Protein AF-A0A7W2LYI3-F1 (afdb_monomer)

Secondary structure (DSSP, 8-state):
--HHHHHHHHHHHHHHHHHHHHHHHH-TT--------HHHHHHHHHHHHHTTS-HHHHHHHHHHH-TTT---TT-HHHHHHHHHHHHHHHHHHHHHHHHHHHHHTTPPPPHHHHHHHHHHHHHHHHHHHHHHHH------PPTT--

Sequence (146 aa):
MNSTNNNEHRAKALAYQINQHKEIMKNRNARITIRASTEHIAKLNQLSADFQISKTDLLKKIIDDGFGQTVEIINPELLAAFVKIDKMLDSIGNNINQMARKVNSGSEFTEQDRKTLEAVSSRFETLSDLIANKTRKTVIKKRGSK

Structure (mmCIF, N/CA/C/O backbone):
data_AF-A0A7W2LYI3-F1
#
_entry.id   AF-A0A7W2LYI3-F1
#
loop_
_atom_site.group_PDB
_atom_site.id
_atom_site.type_symbol
_atom_site.label_atom_id
_atom_site.label_alt_id
_atom_site.label_comp_id
_atom_site.label_asym_id
_atom_site.label_entity_id
_atom_site.label_seq_id
_atom_site.pdbx_PDB_ins_code
_atom_site.Cartn_x
_atom_site.Cartn_y
_atom_site.Cartn_z
_atom_site.occupancy
_atom_site.B_iso_or_equiv
_atom_site.auth_seq_id
_atom_site.auth_comp_id
_atom_site.auth_asym_id
_atom_site.auth_atom_id
_atom_site.pdbx_PDB_model_num
ATOM 1 N N . MET A 1 1 ? -30.313 -39.102 -27.210 1.00 53.97 1 MET A N 1
ATOM 2 C CA . MET A 1 1 ? -28.984 -39.757 -27.285 1.00 53.97 1 MET A CA 1
ATOM 3 C C . MET A 1 1 ? -27.816 -38.823 -27.673 1.00 53.97 1 MET A C 1
ATOM 5 O O . MET A 1 1 ? -26.685 -39.273 -27.607 1.00 53.97 1 MET A O 1
ATOM 9 N N . ASN A 1 2 ? -28.016 -37.524 -27.971 1.00 58.75 2 ASN A N 1
ATOM 10 C CA . ASN A 1 2 ? -26.935 -36.606 -28.412 1.00 58.75 2 ASN A CA 1
ATOM 11 C C . ASN A 1 2 ? -26.219 -35.787 -27.312 1.00 58.75 2 ASN A C 1
ATOM 13 O O . ASN A 1 2 ? -25.260 -35.080 -27.609 1.00 58.75 2 ASN A O 1
ATOM 17 N N . SER A 1 3 ? -26.667 -35.837 -26.055 1.00 57.03 3 SER A N 1
ATOM 18 C CA . SER A 1 3 ? -26.071 -35.031 -24.972 1.00 57.03 3 SER A CA 1
ATOM 19 C C . SER A 1 3 ? -24.788 -35.657 -24.406 1.00 57.03 3 SER A C 1
ATOM 21 O O . SER A 1 3 ? -23.832 -34.945 -24.104 1.00 57.03 3 SER A O 1
ATOM 23 N N . THR A 1 4 ? -24.723 -36.990 -24.349 1.00 57.59 4 THR A N 1
ATOM 24 C CA . THR A 1 4 ? -23.602 -37.738 -23.759 1.00 57.59 4 THR A CA 1
ATOM 25 C C . THR A 1 4 ? -22.314 -37.596 -24.579 1.00 57.59 4 THR A C 1
ATOM 27 O O . THR A 1 4 ? -21.272 -37.263 -24.022 1.00 57.59 4 THR A O 1
ATOM 30 N N . ASN A 1 5 ? -22.398 -37.705 -25.912 1.00 59.84 5 ASN A N 1
ATOM 31 C CA . ASN A 1 5 ? -21.242 -37.530 -26.804 1.00 59.84 5 ASN A CA 1
ATOM 32 C C . ASN A 1 5 ? -20.667 -36.105 -26.761 1.00 59.84 5 ASN A C 1
ATOM 34 O O . ASN A 1 5 ? -19.454 -35.915 -26.834 1.00 59.84 5 ASN A O 1
ATOM 38 N N . ASN A 1 6 ? -21.519 -35.089 -26.608 1.00 65.19 6 ASN A N 1
ATOM 39 C CA . ASN A 1 6 ? -21.071 -33.696 -26.564 1.00 65.19 6 ASN A CA 1
ATOM 40 C C . ASN A 1 6 ? -20.319 -33.385 -25.254 1.00 65.19 6 ASN A C 1
ATOM 42 O O . ASN A 1 6 ? -19.314 -32.673 -25.249 1.00 65.19 6 ASN A O 1
ATOM 46 N N . ASN A 1 7 ? -20.747 -33.993 -24.144 1.00 69.81 7 ASN A N 1
ATOM 47 C CA . ASN A 1 7 ? -20.066 -33.864 -22.856 1.00 69.81 7 ASN A CA 1
ATOM 48 C C . ASN A 1 7 ? -18.691 -34.555 -22.845 1.00 69.81 7 ASN A C 1
ATOM 50 O O . ASN A 1 7 ? -17.738 -33.994 -22.304 1.00 69.81 7 ASN A O 1
ATOM 54 N N . GLU A 1 8 ? -18.545 -35.709 -23.503 1.00 74.12 8 GLU A N 1
ATOM 55 C CA . GLU A 1 8 ? -17.248 -36.390 -23.627 1.00 74.12 8 GLU A CA 1
ATOM 56 C C . GLU A 1 8 ? -16.231 -35.601 -24.460 1.00 74.12 8 GLU A C 1
ATOM 58 O O . GLU A 1 8 ? -15.059 -35.507 -24.086 1.00 74.12 8 GLU A O 1
ATOM 63 N N . HIS A 1 9 ? -16.659 -34.990 -25.569 1.00 73.25 9 HIS A N 1
ATOM 64 C CA . HIS A 1 9 ? -15.777 -34.152 -26.385 1.00 73.25 9 HIS A CA 1
ATOM 65 C C . HIS A 1 9 ? -15.286 -32.914 -25.621 1.00 73.25 9 HIS A C 1
ATOM 67 O O . HIS A 1 9 ? -14.101 -32.577 -25.694 1.00 73.25 9 HIS A O 1
ATOM 73 N N . ARG A 1 10 ? -16.156 -32.277 -24.827 1.00 76.06 10 ARG A N 1
ATOM 74 C CA . ARG A 1 10 ? -15.779 -31.135 -23.974 1.00 76.06 10 ARG A CA 1
ATOM 75 C C . ARG A 1 10 ? -14.825 -31.545 -22.852 1.00 76.06 10 ARG A C 1
ATOM 77 O O . ARG A 1 10 ? -13.857 -30.830 -22.598 1.00 76.06 10 ARG A O 1
ATOM 84 N N . ALA A 1 11 ? -15.043 -32.704 -22.231 1.00 80.44 11 ALA A N 1
ATOM 85 C CA . ALA A 1 11 ? -14.158 -33.234 -21.195 1.00 80.44 11 ALA A CA 1
ATOM 86 C C . ALA A 1 11 ? -12.752 -33.553 -21.738 1.00 80.44 11 ALA A C 1
ATOM 88 O O . ALA A 1 11 ? -11.754 -33.197 -21.111 1.00 80.44 11 ALA A O 1
ATOM 89 N N . LYS A 1 12 ? -12.656 -34.147 -22.936 1.00 83.31 12 LYS A N 1
ATOM 90 C CA . LYS A 1 12 ? -11.373 -34.421 -23.610 1.00 83.31 12 LYS A CA 1
ATOM 91 C C . LYS A 1 12 ? -10.628 -33.135 -23.984 1.00 83.31 12 LYS A C 1
ATOM 93 O O . LYS A 1 12 ? -9.420 -33.052 -23.770 1.00 83.31 12 LYS A O 1
ATOM 98 N N . ALA A 1 13 ? -11.336 -32.119 -24.482 1.00 82.19 13 ALA A N 1
ATOM 99 C CA . ALA A 1 13 ? -10.744 -30.818 -24.800 1.00 82.19 13 ALA A CA 1
ATOM 100 C C . ALA A 1 13 ? -10.211 -30.099 -23.547 1.00 82.19 13 ALA A C 1
ATOM 102 O O . ALA A 1 13 ? -9.098 -29.573 -23.563 1.00 82.19 13 ALA A O 1
ATOM 103 N N . LEU A 1 14 ? -10.967 -30.135 -22.444 1.00 80.75 14 LEU A N 1
ATOM 104 C CA . LEU A 1 14 ? -10.546 -29.562 -21.164 1.00 80.75 14 LEU A CA 1
ATOM 105 C C . LEU A 1 14 ? -9.325 -30.297 -20.587 1.00 80.75 14 LEU A C 1
ATOM 107 O O . LEU A 1 14 ? -8.364 -29.658 -20.163 1.00 80.75 14 LEU A O 1
ATOM 111 N N . ALA A 1 15 ? -9.315 -31.632 -20.624 1.00 82.94 15 ALA A N 1
ATOM 112 C CA . ALA A 1 15 ? -8.179 -32.434 -20.170 1.00 82.94 15 ALA A CA 1
ATOM 113 C C . ALA A 1 15 ? -6.906 -32.161 -20.990 1.00 82.94 15 ALA A C 1
ATOM 115 O O . ALA A 1 15 ? -5.814 -32.062 -20.428 1.00 82.94 15 ALA A O 1
ATOM 116 N N . TYR A 1 16 ? -7.045 -31.980 -22.307 1.00 83.69 16 TYR A N 1
ATOM 117 C CA . TYR A 1 16 ? -5.939 -31.602 -23.185 1.00 83.69 16 TYR A CA 1
ATOM 118 C C . TYR A 1 16 ? -5.376 -30.220 -22.832 1.00 83.69 16 TYR A C 1
ATOM 120 O O . TYR A 1 16 ? -4.165 -30.076 -22.677 1.00 83.69 16 TYR A O 1
ATOM 128 N N . GLN A 1 17 ? -6.238 -29.220 -22.624 1.00 76.62 17 GLN A N 1
ATOM 129 C CA . GLN A 1 17 ? -5.812 -27.880 -22.205 1.00 76.62 17 GLN A CA 1
ATOM 130 C C . GLN A 1 17 ? -5.099 -27.898 -20.847 1.00 76.62 17 GLN A C 1
ATOM 132 O O . GLN A 1 17 ? -4.046 -27.279 -20.703 1.00 76.62 17 GLN A O 1
ATOM 137 N N . ILE A 1 18 ? -5.620 -28.652 -19.873 1.00 79.19 18 ILE A N 1
ATOM 138 C CA . ILE A 1 18 ? -4.999 -28.807 -18.549 1.00 79.19 18 ILE A CA 1
ATOM 139 C C . ILE A 1 18 ? -3.615 -29.456 -18.666 1.00 79.19 18 ILE A C 1
ATOM 141 O O . ILE A 1 18 ? -2.672 -29.002 -18.020 1.00 79.19 18 ILE A O 1
ATOM 145 N N . ASN A 1 19 ? -3.468 -30.497 -19.490 1.00 78.88 19 ASN A N 1
ATOM 146 C CA . ASN A 1 19 ? -2.177 -31.152 -19.694 1.00 78.88 19 ASN A CA 1
ATOM 147 C C . ASN A 1 19 ? -1.170 -30.240 -20.401 1.00 78.88 19 ASN A C 1
ATOM 149 O O . ASN A 1 19 ? -0.026 -30.174 -19.961 1.00 78.88 19 ASN A O 1
ATOM 153 N N . GLN A 1 20 ? -1.588 -29.471 -21.409 1.00 70.94 20 GLN A N 1
ATOM 154 C CA . GLN A 1 20 ? -0.719 -28.471 -22.038 1.00 70.94 20 GLN A CA 1
ATOM 155 C C . GLN A 1 20 ? -0.254 -27.413 -21.029 1.00 70.94 20 GLN A C 1
ATOM 157 O O . GLN A 1 20 ? 0.931 -27.094 -20.958 1.00 70.94 20 GLN A O 1
ATOM 162 N N . HIS A 1 21 ? -1.156 -26.933 -20.169 1.00 66.00 21 HIS A N 1
ATOM 163 C CA . HIS A 1 21 ? -0.802 -26.002 -19.097 1.00 66.00 21 HIS A CA 1
ATOM 164 C C . HIS A 1 21 ? 0.184 -26.612 -18.087 1.00 66.00 21 HIS A C 1
ATOM 166 O O . HIS A 1 21 ? 1.109 -25.933 -17.642 1.00 66.00 21 HIS A O 1
ATOM 172 N N . LYS A 1 22 ? 0.022 -27.893 -17.730 1.00 62.91 22 LYS A N 1
ATOM 173 C CA . LYS A 1 22 ? 0.942 -28.610 -16.829 1.00 62.91 22 LYS A CA 1
ATOM 174 C C . LYS A 1 22 ? 2.329 -28.812 -17.440 1.00 62.91 22 LYS A C 1
ATOM 176 O O . LYS A 1 22 ? 3.319 -28.669 -16.728 1.00 62.91 22 LYS A O 1
ATOM 181 N N . GLU A 1 23 ? 2.411 -29.116 -18.732 1.00 63.44 23 GLU A N 1
ATOM 182 C CA . GLU A 1 23 ? 3.689 -29.263 -19.440 1.00 63.44 23 GLU A CA 1
ATOM 183 C C . GLU A 1 23 ? 4.417 -27.915 -19.587 1.00 63.44 23 GLU A C 1
ATOM 185 O O . GLU A 1 23 ? 5.626 -27.847 -19.363 1.00 63.44 23 GLU A O 1
ATOM 190 N N . ILE A 1 24 ? 3.686 -26.814 -19.816 1.00 62.16 24 ILE A N 1
ATOM 191 C CA . ILE A 1 24 ? 4.240 -25.446 -19.762 1.00 62.16 24 ILE A CA 1
ATOM 192 C C . ILE A 1 24 ? 4.818 -25.144 -18.366 1.00 62.16 24 ILE A C 1
ATOM 194 O O . ILE A 1 24 ? 5.920 -24.613 -18.253 1.00 62.16 24 ILE A O 1
ATOM 198 N N . MET A 1 25 ? 4.122 -25.543 -17.295 1.00 60.28 25 MET A N 1
ATOM 199 C CA . MET A 1 25 ? 4.553 -25.317 -15.904 1.00 60.28 25 MET A CA 1
ATOM 200 C C . MET A 1 25 ? 5.726 -26.208 -15.452 1.00 60.28 25 MET A C 1
ATOM 202 O O . MET A 1 25 ? 6.394 -25.890 -14.464 1.00 60.28 25 MET A O 1
ATOM 206 N N . LYS A 1 26 ? 6.012 -27.315 -16.152 1.00 56.28 26 LYS A N 1
ATOM 207 C CA . LYS A 1 26 ? 7.176 -28.176 -15.872 1.00 56.28 26 LYS A CA 1
ATOM 208 C C . LYS A 1 26 ? 8.491 -27.579 -16.372 1.00 56.28 26 LYS A C 1
ATOM 210 O O . LYS A 1 26 ? 9.539 -27.863 -15.791 1.00 56.28 26 LYS A O 1
ATOM 215 N N . ASN A 1 27 ? 8.472 -26.751 -17.416 1.00 56.84 27 ASN A N 1
ATOM 216 C CA . ASN A 1 27 ? 9.694 -26.257 -18.045 1.00 56.84 27 ASN A CA 1
ATOM 217 C C . ASN A 1 27 ? 10.199 -24.956 -17.391 1.00 56.84 27 ASN A C 1
ATOM 219 O O . ASN A 1 27 ? 10.107 -23.868 -17.954 1.00 56.84 27 ASN A O 1
ATOM 223 N N . ARG A 1 28 ? 10.766 -25.069 -16.183 1.00 59.03 28 ARG A N 1
ATOM 224 C CA . ARG A 1 28 ? 11.340 -23.934 -15.424 1.00 59.03 28 ARG A CA 1
ATOM 225 C C . ARG A 1 28 ? 12.628 -23.342 -16.031 1.00 59.03 28 ARG A C 1
ATOM 227 O O . ARG A 1 28 ? 13.180 -22.406 -15.461 1.00 59.03 28 ARG A O 1
ATOM 234 N N . ASN A 1 29 ? 13.106 -23.865 -17.165 1.00 69.44 29 ASN A N 1
ATOM 235 C CA . ASN A 1 29 ? 14.428 -23.565 -17.732 1.00 69.44 29 ASN A CA 1
ATOM 236 C C . ASN A 1 29 ? 14.378 -22.784 -19.060 1.00 69.44 29 ASN A C 1
ATOM 238 O O . ASN A 1 29 ? 15.369 -22.739 -19.791 1.00 69.44 29 ASN A O 1
ATOM 242 N N . ALA A 1 30 ? 13.241 -22.170 -19.399 1.00 74.62 30 ALA A N 1
ATOM 243 C CA . ALA A 1 30 ? 13.137 -21.336 -20.593 1.00 74.62 30 ALA A CA 1
ATOM 244 C C . ALA A 1 30 ? 14.084 -20.124 -20.501 1.00 74.62 30 ALA A C 1
ATOM 246 O O . ALA A 1 30 ? 14.053 -19.361 -19.534 1.00 74.62 30 ALA A O 1
ATOM 247 N N . ARG A 1 31 ? 14.931 -19.937 -21.522 1.00 81.50 31 ARG A N 1
ATOM 248 C CA . ARG A 1 31 ? 15.891 -18.829 -21.601 1.00 81.50 31 ARG A CA 1
ATOM 249 C C . ARG A 1 31 ? 15.450 -17.809 -22.644 1.00 81.50 31 ARG A C 1
ATOM 251 O O . ARG A 1 31 ? 15.230 -18.156 -23.799 1.00 81.50 31 ARG A O 1
ATOM 258 N N . ILE A 1 32 ? 15.418 -16.541 -22.244 1.00 82.06 32 ILE A N 1
ATOM 259 C CA . ILE A 1 32 ? 15.182 -15.397 -23.130 1.00 82.06 32 ILE A CA 1
ATOM 260 C C . ILE A 1 32 ? 16.486 -14.602 -23.243 1.00 82.06 32 ILE A C 1
ATOM 262 O O . ILE A 1 32 ? 17.093 -14.251 -22.233 1.00 82.06 32 ILE A O 1
ATOM 266 N N . THR A 1 33 ? 16.918 -14.311 -24.471 1.00 89.56 33 THR A N 1
ATOM 267 C CA . THR A 1 33 ? 18.057 -13.424 -24.750 1.00 89.56 33 THR A CA 1
ATOM 268 C C . THR A 1 33 ? 17.539 -12.114 -25.331 1.00 89.56 33 THR A C 1
ATOM 270 O O . THR A 1 33 ? 16.839 -12.123 -26.341 1.00 89.56 33 THR A O 1
ATOM 273 N N . ILE A 1 34 ? 17.903 -10.986 -24.718 1.00 86.00 34 ILE A N 1
ATOM 274 C CA . ILE A 1 34 ? 17.458 -9.649 -25.128 1.00 86.00 34 ILE A CA 1
ATOM 275 C C . ILE A 1 34 ? 18.669 -8.846 -25.605 1.00 86.00 34 ILE A C 1
ATOM 277 O O . ILE A 1 34 ? 19.674 -8.756 -24.903 1.00 86.00 34 ILE A O 1
ATOM 281 N N . ARG A 1 35 ? 18.569 -8.250 -26.798 1.00 92.31 35 ARG A N 1
ATOM 282 C CA . ARG A 1 35 ? 19.528 -7.245 -27.278 1.00 92.31 35 ARG A CA 1
ATOM 283 C C . ARG A 1 35 ? 19.054 -5.864 -26.836 1.00 92.31 35 ARG A C 1
ATOM 285 O O . ARG A 1 35 ? 17.905 -5.509 -27.078 1.00 92.31 35 ARG A O 1
ATOM 292 N N . ALA A 1 36 ? 19.935 -5.094 -26.213 1.00 90.12 36 ALA A N 1
ATOM 293 C CA . ALA A 1 36 ? 19.642 -3.756 -25.715 1.00 90.12 36 ALA A CA 1
ATOM 294 C C . ALA A 1 36 ? 20.869 -2.850 -25.880 1.00 90.12 36 ALA A C 1
ATOM 296 O O . ALA A 1 36 ? 21.999 -3.337 -25.919 1.00 90.12 36 ALA A O 1
ATOM 297 N N . SER A 1 37 ? 20.650 -1.537 -25.976 1.00 95.38 37 SER A N 1
ATOM 298 C CA . SER A 1 37 ? 21.749 -0.566 -25.937 1.00 95.38 37 SER A CA 1
ATOM 299 C C . SER A 1 37 ? 22.367 -0.497 -24.537 1.00 95.38 37 SER A C 1
ATOM 301 O O . SER A 1 37 ? 21.728 -0.847 -23.541 1.00 95.38 37 SER A O 1
ATOM 303 N N . THR A 1 38 ? 23.597 0.008 -24.450 1.00 94.38 38 THR A N 1
ATOM 304 C CA . THR A 1 38 ? 24.292 0.255 -23.175 1.00 94.38 38 THR A CA 1
ATOM 305 C C . THR A 1 38 ? 23.479 1.153 -22.241 1.00 94.38 38 THR A C 1
ATOM 307 O O . THR A 1 38 ? 23.385 0.866 -21.051 1.00 94.38 38 THR A O 1
ATOM 310 N N . GLU A 1 39 ? 22.812 2.176 -22.783 1.00 92.38 39 GLU A N 1
ATOM 311 C CA . GLU A 1 39 ? 21.902 3.052 -22.035 1.00 92.38 39 GLU A CA 1
ATOM 312 C C . GLU A 1 39 ? 20.743 2.273 -21.393 1.00 92.38 39 GLU A C 1
ATOM 314 O O . GLU A 1 39 ? 20.440 2.453 -20.214 1.00 92.38 39 GLU A O 1
ATOM 319 N N . HIS A 1 40 ? 20.099 1.374 -22.140 1.00 89.31 40 HIS A N 1
ATOM 320 C CA . HIS A 1 40 ? 19.005 0.563 -21.606 1.00 89.31 40 HIS A CA 1
ATOM 321 C C . HIS A 1 40 ? 19.490 -0.425 -20.538 1.00 89.31 40 HIS A C 1
ATOM 323 O O . HIS A 1 40 ? 18.799 -0.633 -19.542 1.00 89.31 40 HIS A O 1
ATOM 329 N N . ILE A 1 41 ? 20.688 -0.996 -20.705 1.00 92.25 41 ILE A N 1
ATOM 330 C CA . ILE A 1 41 ? 21.304 -1.869 -19.695 1.00 92.25 41 ILE A CA 1
ATOM 331 C C . ILE A 1 41 ? 21.605 -1.080 -18.414 1.00 92.25 41 ILE A C 1
ATOM 333 O O . ILE A 1 41 ? 21.339 -1.576 -17.321 1.00 92.25 41 ILE A O 1
ATOM 337 N N . ALA A 1 42 ? 22.101 0.155 -18.534 1.00 91.25 42 ALA A N 1
ATOM 338 C CA . ALA A 1 42 ? 22.344 1.027 -17.388 1.00 91.25 42 ALA A CA 1
ATOM 339 C C . ALA A 1 42 ? 21.045 1.346 -16.632 1.00 91.25 42 ALA A C 1
ATOM 341 O O . ALA A 1 42 ? 21.005 1.204 -15.412 1.00 91.25 42 ALA A O 1
ATOM 342 N N . LYS A 1 43 ? 19.957 1.672 -17.345 1.00 87.38 43 LYS A N 1
ATOM 343 C CA . LYS A 1 43 ? 18.632 1.889 -16.735 1.00 87.38 43 LYS A CA 1
ATOM 344 C C . LYS A 1 43 ? 18.107 0.643 -16.022 1.00 87.38 43 LYS A C 1
ATOM 346 O O . LYS A 1 43 ? 17.594 0.751 -14.916 1.00 87.38 43 LYS A O 1
ATOM 351 N N . LEU A 1 44 ? 18.265 -0.539 -16.621 1.00 88.25 44 LEU A N 1
ATOM 352 C CA . LEU A 1 44 ? 17.879 -1.800 -15.983 1.00 88.25 44 LEU A CA 1
ATOM 353 C C . LEU A 1 44 ? 18.699 -2.071 -14.711 1.00 88.25 44 LEU A C 1
ATOM 355 O O . LEU A 1 44 ? 18.145 -2.518 -13.713 1.00 88.25 44 LEU A O 1
ATOM 359 N N . ASN A 1 45 ? 20.006 -1.790 -14.732 1.00 89.75 45 ASN A N 1
ATOM 360 C CA . ASN A 1 45 ? 20.864 -1.927 -13.554 1.00 89.75 45 ASN A CA 1
ATOM 361 C C . ASN A 1 45 ? 20.450 -0.969 -12.434 1.00 89.75 45 ASN A C 1
ATOM 363 O O . ASN A 1 45 ? 20.389 -1.399 -11.286 1.00 89.75 45 ASN A O 1
ATOM 367 N N . GLN A 1 46 ? 20.154 0.288 -12.775 1.00 85.19 46 GLN A N 1
ATOM 368 C CA . GLN A 1 46 ? 19.686 1.284 -11.816 1.00 85.19 46 GLN A CA 1
ATOM 369 C C . GLN A 1 46 ? 18.379 0.832 -11.159 1.00 85.19 46 GLN A C 1
ATOM 371 O O . GLN A 1 46 ? 18.319 0.747 -9.941 1.00 85.19 46 GLN A O 1
ATOM 376 N N . LEU A 1 47 ? 17.390 0.409 -11.954 1.00 80.88 47 LEU A N 1
ATOM 377 C CA . LEU A 1 47 ? 16.127 -0.120 -11.432 1.00 80.88 47 LEU A CA 1
ATOM 378 C C . LEU A 1 47 ? 16.346 -1.340 -10.526 1.00 80.88 47 LEU A C 1
ATOM 380 O O . LEU A 1 47 ? 15.773 -1.431 -9.451 1.00 80.88 47 LEU A O 1
ATOM 384 N N . SER A 1 48 ? 17.205 -2.285 -10.903 1.00 81.19 48 SER A N 1
ATOM 385 C CA . SER A 1 48 ? 17.518 -3.406 -10.008 1.00 81.19 48 SER A CA 1
ATOM 386 C C . SER A 1 48 ? 18.138 -2.964 -8.678 1.00 81.19 48 SER A C 1
ATOM 388 O O . SER A 1 48 ? 17.828 -3.559 -7.648 1.00 81.19 48 SER A O 1
ATOM 390 N N . ALA A 1 49 ? 18.991 -1.936 -8.688 1.00 78.44 49 ALA A N 1
ATOM 391 C CA . ALA A 1 49 ? 19.594 -1.391 -7.475 1.00 78.44 49 ALA A CA 1
ATOM 392 C C . ALA A 1 49 ? 18.562 -0.662 -6.601 1.00 78.44 49 ALA A C 1
ATOM 394 O O . ALA A 1 49 ? 18.495 -0.931 -5.403 1.00 78.44 49 ALA A O 1
ATOM 395 N N . ASP A 1 50 ? 17.725 0.185 -7.204 1.00 75.06 50 ASP A N 1
ATOM 396 C CA . ASP A 1 50 ? 16.692 0.961 -6.509 1.00 75.06 50 ASP A CA 1
ATOM 397 C C . ASP A 1 50 ? 15.684 0.043 -5.798 1.00 75.06 50 ASP A C 1
ATOM 399 O O . ASP A 1 50 ? 15.320 0.276 -4.647 1.00 75.06 50 ASP A O 1
ATOM 403 N N . PHE A 1 51 ? 15.292 -1.054 -6.454 1.00 70.38 51 PHE A N 1
ATOM 404 C CA . PHE A 1 51 ? 14.352 -2.039 -5.912 1.00 70.38 51 PHE A CA 1
ATOM 405 C C . PHE A 1 51 ? 15.017 -3.142 -5.071 1.00 70.38 51 PHE A C 1
ATOM 407 O O . PHE A 1 51 ? 14.310 -3.993 -4.535 1.00 70.38 51 PHE A O 1
ATOM 414 N N . GLN A 1 52 ? 16.350 -3.163 -4.964 1.00 80.75 52 GLN A N 1
ATOM 415 C CA . GLN A 1 52 ? 17.122 -4.193 -4.249 1.00 80.75 52 GLN A CA 1
ATOM 416 C C . GLN A 1 52 ? 16.792 -5.640 -4.671 1.00 80.75 52 GLN A C 1
ATOM 418 O O . GLN A 1 52 ? 16.807 -6.563 -3.856 1.00 80.75 52 GLN A O 1
ATOM 423 N N . ILE A 1 53 ? 16.511 -5.861 -5.958 1.00 82.44 53 ILE A N 1
ATOM 424 C CA . ILE A 1 53 ? 16.203 -7.188 -6.516 1.00 82.44 53 ILE A CA 1
ATOM 425 C C . ILE A 1 53 ? 17.042 -7.485 -7.757 1.00 82.44 53 ILE A C 1
ATOM 427 O O . ILE A 1 53 ? 17.536 -6.590 -8.445 1.00 82.44 53 ILE A O 1
ATOM 431 N N . SER A 1 54 ? 17.191 -8.771 -8.083 1.00 88.31 54 SER A N 1
ATOM 432 C CA . SER A 1 54 ? 17.919 -9.173 -9.285 1.00 88.31 54 SER A CA 1
ATOM 433 C C . SER A 1 54 ? 17.201 -8.694 -10.556 1.00 88.31 54 SER A C 1
ATOM 435 O O . SER A 1 54 ? 15.976 -8.585 -10.598 1.00 88.31 54 SER A O 1
ATOM 437 N N . LYS A 1 55 ? 17.953 -8.463 -11.641 1.00 87.19 55 LYS A N 1
ATOM 438 C CA . LYS A 1 55 ? 17.382 -8.129 -12.963 1.00 87.19 55 LYS A CA 1
ATOM 439 C C . LYS A 1 55 ? 16.354 -9.161 -13.429 1.00 87.19 55 LYS A C 1
ATOM 441 O O . LYS A 1 55 ? 15.344 -8.809 -14.027 1.00 87.19 55 LYS A O 1
ATOM 446 N N . THR A 1 56 ? 16.622 -10.434 -13.152 1.00 87.31 56 THR A N 1
ATOM 447 C CA . THR A 1 56 ? 15.734 -11.545 -13.499 1.00 87.31 56 THR A CA 1
ATOM 448 C C . THR A 1 56 ? 14.419 -11.453 -12.737 1.00 87.31 56 THR A C 1
ATOM 450 O O . THR A 1 56 ? 13.360 -11.603 -13.340 1.00 87.31 56 THR A O 1
ATOM 453 N N . ASP A 1 57 ? 14.473 -11.185 -11.434 1.00 82.25 57 ASP A N 1
ATOM 454 C CA . ASP A 1 57 ? 13.268 -11.113 -10.605 1.00 82.25 57 ASP A CA 1
ATOM 455 C C . ASP A 1 57 ? 12.478 -9.833 -10.871 1.00 82.25 57 ASP A C 1
ATOM 457 O O . ASP A 1 57 ? 11.253 -9.877 -10.895 1.00 82.25 57 ASP A O 1
ATOM 461 N N . LEU A 1 58 ? 13.159 -8.730 -11.198 1.00 83.38 58 LEU A N 1
ATOM 462 C CA . LEU A 1 58 ? 12.521 -7.511 -11.693 1.00 83.38 58 LEU A CA 1
ATOM 463 C C . LEU A 1 58 ? 11.721 -7.779 -12.977 1.00 83.38 58 LEU A C 1
ATOM 465 O O . LEU A 1 58 ? 10.564 -7.380 -13.077 1.00 83.38 58 LEU A O 1
ATOM 469 N N . LEU A 1 59 ? 12.304 -8.490 -13.948 1.00 85.81 59 LEU A N 1
ATOM 470 C CA . LEU A 1 59 ? 11.616 -8.832 -15.197 1.00 85.81 59 LEU A CA 1
ATOM 471 C C . LEU A 1 59 ? 10.436 -9.782 -14.972 1.00 85.81 59 LEU A C 1
ATOM 473 O O . LEU A 1 59 ? 9.377 -9.557 -15.550 1.00 85.81 59 LEU A O 1
ATOM 477 N N . LYS A 1 60 ? 10.587 -10.806 -14.120 1.00 82.75 60 LYS A N 1
ATOM 478 C CA . LYS A 1 60 ? 9.473 -11.692 -13.739 1.00 82.75 60 LYS A CA 1
ATOM 479 C C . LYS A 1 60 ? 8.344 -10.902 -13.093 1.00 82.75 60 LYS A C 1
ATOM 481 O O . LYS A 1 60 ? 7.208 -11.016 -13.524 1.00 82.75 60 LYS A O 1
ATOM 486 N N . LYS A 1 61 ? 8.679 -10.022 -12.149 1.00 76.06 61 LYS A N 1
ATOM 487 C CA . LYS A 1 61 ? 7.709 -9.176 -11.458 1.00 76.06 61 LYS A CA 1
ATOM 488 C C . LYS A 1 61 ? 6.936 -8.272 -12.419 1.00 76.06 61 LYS A C 1
ATOM 490 O O . LYS A 1 61 ? 5.726 -8.166 -12.302 1.00 76.06 61 LYS A O 1
ATOM 495 N N . ILE A 1 62 ? 7.602 -7.679 -13.412 1.00 78.94 62 ILE A N 1
ATOM 496 C CA . ILE A 1 62 ? 6.934 -6.885 -14.459 1.00 78.94 62 ILE A CA 1
ATOM 497 C C . ILE A 1 62 ? 6.006 -7.750 -15.328 1.00 78.94 62 ILE A C 1
ATOM 499 O O . ILE A 1 62 ? 4.956 -7.272 -15.754 1.00 78.94 62 ILE A O 1
ATOM 503 N N . ILE A 1 63 ? 6.389 -8.995 -15.623 1.00 78.94 63 ILE A N 1
ATOM 504 C CA . ILE A 1 63 ? 5.572 -9.931 -16.411 1.00 78.94 63 ILE A CA 1
ATOM 505 C C . ILE A 1 63 ? 4.336 -10.373 -15.616 1.00 78.94 63 ILE A C 1
ATOM 507 O O . ILE A 1 63 ? 3.239 -10.362 -16.171 1.00 78.94 63 ILE A O 1
ATOM 511 N N . ASP A 1 64 ? 4.516 -10.717 -14.340 1.00 74.94 64 ASP A N 1
ATOM 512 C CA . ASP A 1 64 ? 3.467 -11.232 -13.457 1.00 74.94 64 ASP A CA 1
ATOM 513 C C . ASP A 1 64 ? 2.467 -10.132 -13.060 1.00 74.94 64 ASP A C 1
ATOM 515 O O . ASP A 1 64 ? 1.256 -10.324 -13.161 1.00 74.94 64 ASP A O 1
ATOM 519 N N . ASP A 1 65 ? 2.968 -8.956 -12.669 1.00 68.75 65 ASP A N 1
ATOM 520 C CA . ASP A 1 65 ? 2.145 -7.829 -12.211 1.00 68.75 65 ASP A CA 1
ATOM 521 C C . ASP A 1 65 ? 1.611 -6.988 -13.398 1.00 68.75 65 ASP A C 1
ATOM 523 O O . ASP A 1 65 ? 0.640 -6.233 -13.290 1.00 68.75 65 ASP A O 1
ATOM 527 N N . GLY A 1 66 ? 2.250 -7.091 -14.567 1.00 61.03 66 GLY A N 1
ATOM 528 C CA . GLY A 1 66 ? 2.032 -6.203 -15.706 1.00 61.03 66 GLY A CA 1
ATOM 529 C C . GLY A 1 66 ? 2.579 -4.784 -15.472 1.00 61.03 66 GLY A C 1
ATOM 530 O O . GLY A 1 66 ? 2.743 -4.316 -14.345 1.00 61.03 66 GLY A O 1
ATOM 531 N N . PHE A 1 67 ? 2.799 -4.025 -16.556 1.00 57.59 67 PHE A N 1
ATOM 532 C CA . PHE A 1 67 ? 3.339 -2.647 -16.514 1.00 57.59 67 PHE A CA 1
ATOM 533 C C . PHE A 1 67 ? 2.511 -1.640 -15.679 1.00 57.59 67 PHE A C 1
ATOM 535 O O . PHE A 1 67 ? 2.938 -0.502 -15.500 1.00 57.59 67 PHE A O 1
ATOM 542 N N . GLY A 1 68 ? 1.324 -2.028 -15.197 1.00 50.34 68 GLY A N 1
ATOM 543 C CA . GLY A 1 68 ? 0.407 -1.183 -14.432 1.00 50.34 68 GLY A CA 1
ATOM 544 C C . GLY A 1 68 ? 0.278 -1.498 -12.938 1.00 50.34 68 GLY A C 1
ATOM 545 O O . GLY A 1 68 ? -0.416 -0.739 -12.262 1.00 50.34 68 GLY A O 1
ATOM 546 N N . GLN A 1 69 ? 0.887 -2.574 -12.412 1.00 45.81 69 GLN A N 1
ATOM 547 C CA . GLN A 1 69 ? 0.710 -2.972 -11.000 1.00 45.81 69 GLN A CA 1
ATOM 548 C C . GLN A 1 69 ? 2.000 -3.101 -10.189 1.00 45.81 69 GLN A C 1
ATOM 550 O O . GLN A 1 69 ? 1.932 -3.424 -9.004 1.00 45.81 69 GLN A O 1
ATOM 555 N N . THR A 1 70 ? 3.166 -2.775 -10.752 1.00 47.28 70 THR A N 1
ATOM 556 C CA . THR A 1 70 ? 4.371 -2.584 -9.935 1.00 47.28 70 THR A CA 1
ATOM 557 C C . THR A 1 70 ? 4.228 -1.274 -9.155 1.00 47.28 70 THR A C 1
ATOM 559 O O . THR A 1 70 ? 4.727 -0.224 -9.549 1.00 47.28 70 THR A O 1
ATOM 562 N N . VAL A 1 71 ? 3.449 -1.320 -8.072 1.00 49.09 71 VAL A N 1
ATOM 563 C CA . VAL A 1 71 ? 3.315 -0.230 -7.111 1.00 49.09 71 VAL A CA 1
ATOM 564 C C . VAL A 1 71 ? 4.634 -0.153 -6.360 1.00 49.09 71 VAL A C 1
ATOM 566 O O . VAL A 1 71 ? 4.938 -0.968 -5.492 1.00 49.09 71 VAL A O 1
ATOM 569 N N . GLU A 1 72 ? 5.442 0.819 -6.746 1.00 48.44 72 GLU A N 1
ATOM 570 C CA . GLU A 1 72 ? 6.676 1.183 -6.073 1.00 48.44 72 GLU A CA 1
ATOM 571 C C . GLU A 1 72 ? 6.337 1.776 -4.692 1.00 48.44 72 G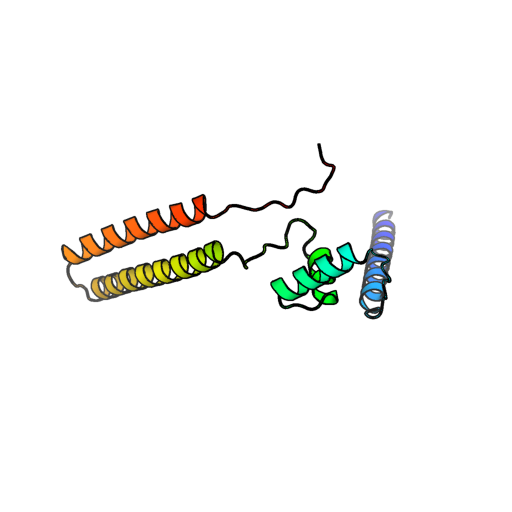LU A C 1
ATOM 573 O O . GLU A 1 72 ? 6.169 2.985 -4.532 1.00 48.44 72 GLU A O 1
ATOM 578 N N . ILE A 1 73 ? 6.225 0.932 -3.660 1.00 49.00 73 ILE A N 1
ATOM 579 C CA . ILE A 1 73 ? 6.251 1.388 -2.259 1.00 49.00 73 ILE A CA 1
ATOM 580 C C . ILE A 1 73 ? 7.721 1.591 -1.857 1.00 49.00 73 ILE A C 1
ATOM 582 O O . ILE A 1 73 ? 8.235 0.956 -0.946 1.00 49.00 73 ILE A O 1
ATOM 586 N N . ILE A 1 74 ? 8.432 2.442 -2.593 1.00 48.72 74 ILE A N 1
ATOM 587 C CA . ILE A 1 74 ? 9.762 2.945 -2.208 1.00 48.72 74 ILE A CA 1
ATOM 588 C C . ILE A 1 74 ? 9.733 4.469 -2.082 1.00 48.72 74 ILE A C 1
ATOM 590 O O . ILE A 1 74 ? 10.701 5.079 -1.644 1.00 48.72 74 ILE A O 1
ATOM 594 N N . ASN A 1 75 ? 8.604 5.106 -2.416 1.00 55.41 75 ASN A N 1
ATOM 595 C CA . ASN A 1 75 ? 8.432 6.525 -2.174 1.00 55.41 75 ASN A CA 1
ATOM 596 C C . ASN A 1 75 ? 8.447 6.772 -0.649 1.00 55.41 75 ASN A C 1
ATOM 598 O O . ASN A 1 75 ? 7.524 6.325 0.047 1.00 55.41 75 ASN A O 1
ATOM 602 N N . PRO A 1 76 ? 9.456 7.487 -0.117 1.00 60.62 76 PRO A N 1
ATOM 603 C CA . PRO A 1 76 ? 9.590 7.714 1.316 1.00 60.62 76 PRO A CA 1
ATOM 604 C C . PRO A 1 76 ? 8.399 8.484 1.897 1.00 60.62 76 PRO A C 1
ATOM 606 O O . PRO A 1 76 ? 8.072 8.287 3.063 1.00 60.62 76 PRO A O 1
ATOM 609 N N . GLU A 1 77 ? 7.684 9.292 1.104 1.00 60.78 77 GLU A N 1
ATOM 610 C CA . GLU A 1 77 ? 6.444 9.932 1.552 1.00 60.78 77 GLU A CA 1
ATOM 611 C C . GLU A 1 77 ? 5.291 8.938 1.725 1.00 60.78 77 GLU A C 1
ATOM 613 O O . GLU A 1 77 ? 4.486 9.105 2.640 1.00 60.78 77 GLU A O 1
ATOM 618 N N . LEU A 1 78 ? 5.193 7.916 0.866 1.00 60.97 78 LEU A N 1
ATOM 619 C CA . LEU A 1 78 ? 4.174 6.865 0.984 1.00 60.97 78 LEU A CA 1
ATOM 620 C C . LEU A 1 78 ? 4.494 5.914 2.143 1.00 60.97 78 LEU A C 1
ATOM 622 O O . LEU A 1 78 ? 3.590 5.549 2.891 1.00 60.97 78 LEU A O 1
ATOM 626 N N . LEU A 1 79 ? 5.771 5.579 2.348 1.00 65.44 79 LEU A N 1
ATOM 627 C CA . LEU A 1 79 ? 6.233 4.828 3.523 1.00 65.44 79 LEU A CA 1
ATOM 628 C C . LEU A 1 79 ? 5.992 5.608 4.823 1.00 65.44 79 LEU A C 1
ATOM 630 O O . LEU A 1 79 ? 5.441 5.063 5.777 1.00 65.44 79 LEU A O 1
ATOM 634 N N . ALA A 1 80 ? 6.331 6.899 4.857 1.00 70.19 80 ALA A N 1
ATOM 635 C CA . ALA A 1 80 ? 6.061 7.758 6.008 1.00 70.19 80 ALA A CA 1
ATOM 636 C C . ALA A 1 80 ? 4.554 7.929 6.261 1.00 70.19 80 ALA A C 1
ATOM 638 O O . ALA A 1 80 ? 4.126 7.943 7.416 1.00 70.19 80 ALA A O 1
ATOM 639 N N . ALA A 1 81 ? 3.743 8.021 5.201 1.00 71.38 81 ALA A N 1
ATOM 640 C CA . ALA A 1 81 ? 2.288 8.008 5.306 1.00 71.38 81 ALA A CA 1
ATOM 641 C C . ALA A 1 81 ? 1.790 6.702 5.940 1.00 71.38 81 ALA A C 1
ATOM 643 O O . ALA A 1 81 ? 1.000 6.766 6.875 1.00 71.38 81 ALA A O 1
ATOM 644 N N . PHE A 1 82 ? 2.307 5.545 5.518 1.00 71.25 82 PHE A N 1
ATOM 645 C CA . PHE A 1 82 ? 1.968 4.245 6.108 1.00 71.25 82 PHE A CA 1
ATOM 646 C C . PHE A 1 82 ? 2.327 4.156 7.594 1.00 71.25 82 PHE A C 1
ATOM 648 O O . PHE A 1 82 ? 1.473 3.821 8.406 1.00 71.25 82 PHE A O 1
ATOM 655 N N . VAL A 1 83 ? 3.552 4.532 7.973 1.00 79.19 83 VAL A N 1
ATOM 656 C CA . VAL A 1 83 ? 3.986 4.549 9.384 1.00 79.19 83 VAL A CA 1
ATOM 657 C C . VAL A 1 83 ? 3.137 5.513 10.220 1.00 79.19 83 VAL A C 1
ATOM 659 O O . VAL A 1 83 ? 2.858 5.259 11.391 1.00 79.19 83 VAL A O 1
ATOM 662 N N . LYS A 1 84 ? 2.711 6.639 9.636 1.00 79.38 84 LYS A N 1
ATOM 663 C CA . LYS A 1 84 ? 1.823 7.596 10.306 1.00 79.38 84 LYS A CA 1
ATOM 664 C C . LYS A 1 84 ? 0.412 7.030 10.489 1.00 79.38 84 LYS A C 1
ATOM 666 O O . LYS A 1 84 ? -0.159 7.220 11.559 1.00 79.38 84 LYS A O 1
ATOM 671 N N . ILE A 1 85 ? -0.120 6.336 9.482 1.00 77.12 85 ILE A N 1
ATOM 672 C CA . ILE A 1 85 ? -1.411 5.636 9.546 1.00 77.12 85 ILE A CA 1
ATOM 673 C C . ILE A 1 85 ? -1.384 4.576 10.650 1.00 77.12 85 ILE A C 1
ATOM 675 O O . ILE A 1 85 ? -2.271 4.563 11.498 1.00 77.12 85 ILE A O 1
ATOM 679 N N . ASP A 1 86 ? -0.338 3.752 10.682 1.00 81.31 86 ASP A N 1
ATOM 680 C CA . ASP A 1 86 ? -0.161 2.670 11.654 1.00 81.31 86 ASP A CA 1
ATOM 681 C C . ASP A 1 86 ? -0.179 3.198 13.101 1.00 81.31 86 ASP A C 1
ATOM 683 O O . ASP A 1 86 ? -1.014 2.811 13.918 1.00 81.31 86 ASP A O 1
ATOM 687 N N . LYS A 1 87 ? 0.621 4.236 13.384 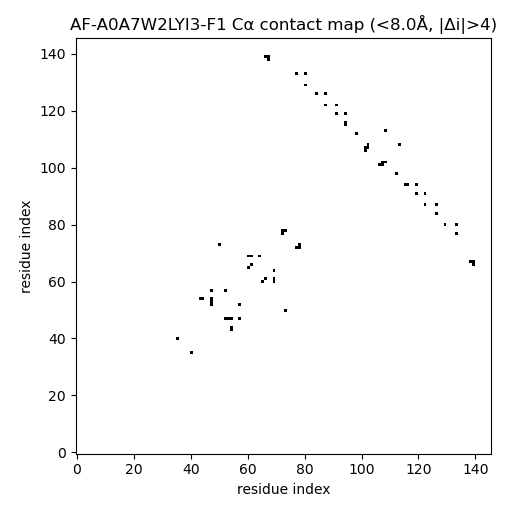1.00 84.44 87 LYS A N 1
ATOM 688 C CA . LYS A 1 87 ? 0.630 4.907 14.698 1.00 84.44 87 LYS A CA 1
ATOM 689 C C . LYS A 1 87 ? -0.714 5.540 15.073 1.00 84.44 87 LYS A C 1
ATOM 691 O O . LYS A 1 87 ? -1.058 5.607 16.256 1.00 84.44 87 LYS A O 1
ATOM 696 N N . MET A 1 88 ? -1.459 6.060 14.096 1.00 80.12 88 MET A N 1
ATOM 697 C CA . MET A 1 88 ? -2.790 6.626 14.336 1.00 80.12 88 MET A CA 1
ATOM 698 C C . MET A 1 88 ? -3.797 5.536 14.713 1.00 80.12 88 MET A C 1
ATOM 700 O O . MET A 1 88 ? -4.549 5.730 15.670 1.00 80.12 88 MET A O 1
ATOM 704 N N . LEU A 1 89 ? -3.767 4.394 14.021 1.00 82.31 89 LEU A N 1
ATOM 705 C CA . LEU A 1 89 ? -4.607 3.232 14.314 1.00 82.31 89 LEU A CA 1
ATOM 706 C C . LEU A 1 89 ? -4.311 2.654 15.702 1.00 82.31 89 LEU A C 1
ATOM 708 O O . LEU A 1 89 ? -5.248 2.447 16.474 1.00 82.31 89 LEU A O 1
ATOM 712 N N . ASP A 1 90 ? -3.037 2.506 16.068 1.00 86.75 90 ASP A N 1
ATOM 713 C CA . ASP A 1 90 ? -2.633 2.066 17.410 1.00 86.75 90 ASP A CA 1
ATOM 714 C C . ASP A 1 90 ? -3.176 2.987 18.505 1.00 86.75 90 ASP A C 1
ATOM 716 O O . ASP A 1 90 ? -3.709 2.545 19.527 1.00 86.75 90 ASP A O 1
ATOM 720 N N . SER A 1 91 ? -3.070 4.302 18.303 1.00 84.25 91 SER A N 1
ATOM 721 C CA . SER A 1 91 ? -3.539 5.272 19.291 1.00 84.25 91 SER A CA 1
ATOM 722 C C . SER A 1 91 ? -5.066 5.284 19.420 1.00 84.25 91 SER A C 1
ATOM 724 O O . SER A 1 91 ? -5.592 5.417 20.526 1.00 84.25 91 SER A O 1
ATOM 726 N N . ILE A 1 92 ? -5.787 5.115 18.308 1.00 83.00 92 ILE A N 1
ATOM 727 C CA . ILE A 1 92 ? -7.245 4.945 18.296 1.00 83.00 92 ILE A CA 1
ATOM 728 C C . ILE A 1 92 ? -7.639 3.665 19.043 1.00 83.00 92 ILE A C 1
ATOM 730 O O . ILE A 1 92 ? -8.476 3.718 19.946 1.00 83.00 92 ILE A O 1
ATOM 734 N N . GLY A 1 93 ? -7.009 2.534 18.711 1.00 84.94 93 GLY A N 1
ATOM 735 C CA . GLY A 1 93 ? -7.290 1.236 19.322 1.00 84.94 93 GLY A CA 1
ATOM 736 C C . GLY A 1 93 ? -7.054 1.246 20.830 1.00 84.94 93 GLY A C 1
ATOM 737 O O . GLY A 1 93 ? -7.910 0.800 21.594 1.00 84.94 93 GLY A O 1
ATOM 738 N N . ASN A 1 94 ? -5.949 1.844 21.280 1.00 88.31 94 ASN A N 1
ATOM 739 C CA . ASN A 1 94 ? -5.642 1.989 22.703 1.00 88.31 94 ASN A CA 1
ATOM 740 C C . ASN A 1 94 ? -6.677 2.834 23.453 1.00 88.31 94 ASN A C 1
ATOM 742 O O . ASN A 1 94 ? -7.050 2.487 24.574 1.00 88.31 94 ASN A O 1
ATOM 746 N N . ASN A 1 95 ? -7.156 3.926 22.855 1.00 84.88 95 ASN A N 1
ATOM 747 C CA . ASN A 1 95 ? -8.182 4.769 23.468 1.00 84.88 95 ASN A CA 1
ATOM 748 C C . ASN A 1 95 ? -9.527 4.037 23.562 1.00 84.88 95 ASN A C 1
ATOM 750 O O . ASN A 1 95 ? -10.148 4.031 24.623 1.00 84.88 95 ASN A O 1
ATOM 754 N N . ILE A 1 96 ? -9.955 3.371 22.484 1.00 85.56 96 ILE A N 1
ATOM 755 C CA . ILE A 1 96 ? -11.197 2.583 22.468 1.00 85.56 96 ILE A CA 1
ATOM 756 C C . ILE A 1 96 ? -11.130 1.451 23.496 1.00 85.56 96 ILE A C 1
ATOM 758 O O . ILE A 1 96 ? -12.073 1.260 24.258 1.00 85.56 96 ILE A O 1
ATOM 762 N N . ASN A 1 97 ? -10.004 0.740 23.577 1.00 88.38 97 ASN A N 1
ATOM 763 C CA . ASN A 1 97 ? -9.830 -0.363 24.519 1.00 88.38 97 ASN A CA 1
ATOM 764 C C . ASN A 1 97 ? -9.860 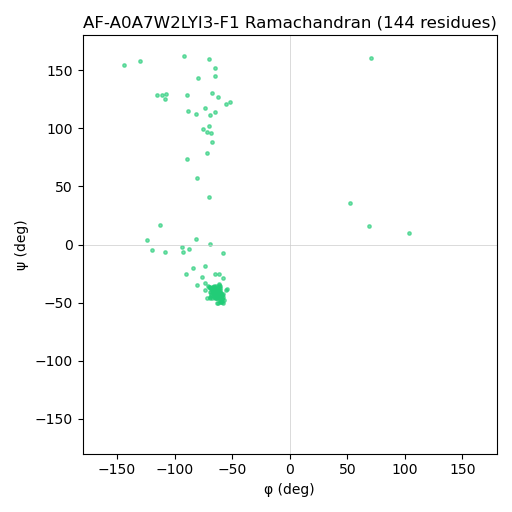0.114 25.984 1.00 88.38 97 ASN A C 1
ATOM 766 O O . ASN A 1 97 ? -10.446 -0.546 26.841 1.00 88.38 97 ASN A O 1
ATOM 770 N N . GLN A 1 98 ? -9.277 1.281 26.282 1.00 85.06 98 GLN A N 1
ATOM 771 C CA . GLN A 1 98 ? -9.362 1.896 27.612 1.00 85.06 98 GLN A CA 1
ATOM 772 C C . GLN A 1 98 ? -10.805 2.248 27.987 1.00 85.06 98 GLN A C 1
ATOM 774 O O . GLN A 1 98 ? -11.245 1.922 29.090 1.00 85.06 98 GLN A O 1
ATOM 779 N N . MET A 1 99 ? -11.565 2.840 27.063 1.00 81.94 99 MET A N 1
ATOM 780 C CA . MET A 1 99 ? -12.976 3.160 27.295 1.00 81.94 99 MET A CA 1
ATOM 781 C C . MET A 1 99 ? -13.827 1.897 27.452 1.00 81.94 99 MET A C 1
ATOM 783 O O . MET A 1 99 ? -14.637 1.823 28.370 1.00 81.94 99 MET A O 1
ATOM 787 N N . ALA A 1 100 ? -13.601 0.870 26.630 1.00 84.00 100 ALA A N 1
ATOM 788 C CA . ALA A 1 100 ? -14.300 -0.409 26.738 1.00 84.00 100 ALA A CA 1
ATOM 789 C C . ALA A 1 100 ? -14.074 -1.067 28.108 1.00 84.00 100 ALA A C 1
ATOM 791 O O . ALA A 1 100 ? -15.022 -1.528 28.737 1.00 84.00 100 ALA A O 1
ATOM 792 N N . ARG A 1 101 ? -12.834 -1.058 28.614 1.00 86.38 101 ARG A N 1
ATOM 793 C CA . ARG A 1 101 ? -12.518 -1.564 29.961 1.00 86.38 101 ARG A CA 1
ATOM 794 C C . ARG A 1 101 ? -13.233 -0.779 31.056 1.00 86.38 101 ARG A C 1
ATOM 796 O O . ARG A 1 101 ? -13.738 -1.393 31.988 1.00 86.38 101 ARG A O 1
ATOM 803 N N . LYS A 1 102 ? -13.298 0.547 30.921 1.00 81.81 102 LYS A N 1
ATOM 804 C CA . LYS A 1 102 ? -13.943 1.446 31.887 1.00 81.81 102 LYS A CA 1
ATOM 805 C C . LYS A 1 102 ? -15.467 1.280 31.926 1.00 81.81 102 LYS A C 1
ATOM 807 O O . LYS A 1 102 ? -16.064 1.244 32.997 1.00 81.81 102 LYS A O 1
ATOM 812 N N . VAL A 1 103 ? -16.091 1.115 30.760 1.00 81.06 103 VAL A N 1
ATOM 813 C CA . VAL A 1 103 ? -17.523 0.801 30.651 1.00 81.06 103 VAL A CA 1
ATOM 814 C C . VAL A 1 103 ? -17.812 -0.588 31.225 1.00 81.06 103 VAL A C 1
ATOM 816 O O . VAL A 1 103 ? -18.737 -0.746 32.017 1.00 81.06 103 VAL A O 1
ATOM 819 N N . ASN A 1 104 ? -16.982 -1.587 30.908 1.00 83.81 104 ASN A N 1
ATOM 820 C CA . ASN A 1 104 ? -17.134 -2.943 31.443 1.00 83.81 104 ASN A CA 1
ATOM 821 C C . ASN A 1 104 ? -16.927 -3.021 32.965 1.00 83.81 104 ASN A C 1
ATOM 823 O O . ASN A 1 104 ? -17.469 -3.923 33.597 1.00 83.81 104 ASN A O 1
ATOM 827 N N . SER A 1 105 ? -16.175 -2.093 33.566 1.00 84.75 105 SER A N 1
ATOM 828 C CA . SER A 1 105 ? -16.033 -1.990 35.024 1.00 84.75 105 SER A CA 1
ATOM 829 C C . SER A 1 105 ? -17.192 -1.254 35.707 1.00 84.75 105 SER A C 1
ATOM 831 O O . SER A 1 105 ? -17.125 -1.024 36.913 1.00 84.75 105 SER A O 1
ATOM 833 N N . GLY A 1 106 ? -18.237 -0.863 34.966 1.00 80.31 106 GLY A N 1
ATOM 834 C CA . GLY A 1 106 ? -19.401 -0.146 35.496 1.00 80.31 106 GLY A CA 1
ATOM 835 C C . GLY A 1 106 ? -19.093 1.284 35.947 1.00 80.31 106 GLY A C 1
ATOM 836 O O . GLY A 1 106 ? -19.857 1.867 36.709 1.00 80.31 106 GLY A O 1
ATOM 837 N N . SER A 1 107 ? -17.954 1.839 35.526 1.00 80.44 107 SER A N 1
ATOM 838 C CA . SER A 1 107 ? -17.534 3.184 35.912 1.00 80.44 107 SER A CA 1
ATOM 839 C C . SER A 1 107 ? -18.266 4.241 35.088 1.00 80.44 107 SER A C 1
ATOM 841 O O . SER A 1 107 ? -18.500 4.056 33.894 1.00 80.44 107 SER A O 1
ATOM 843 N N . GLU A 1 108 ? -18.601 5.368 35.717 1.00 79.94 108 GLU A N 1
ATOM 844 C CA . GLU A 1 108 ? -19.262 6.475 35.028 1.00 79.94 108 GLU A CA 1
ATOM 845 C C . GLU A 1 108 ? -18.362 7.106 33.959 1.00 79.94 108 GLU A C 1
ATOM 847 O O . GLU A 1 108 ? -17.136 7.209 34.103 1.00 79.94 108 GLU A O 1
ATOM 852 N N . PHE A 1 109 ? -19.006 7.542 32.877 1.00 77.75 109 PHE A N 1
ATOM 853 C CA . PHE A 1 109 ? -18.358 8.231 31.772 1.00 77.75 109 PHE A CA 1
ATOM 854 C C . PHE A 1 109 ? -17.999 9.653 32.208 1.00 77.75 109 PHE A C 1
ATOM 856 O O . PHE A 1 109 ? -18.873 10.448 32.550 1.00 77.75 109 PHE A O 1
ATOM 863 N N . THR A 1 110 ? -16.710 9.982 32.221 1.00 83.81 110 THR A N 1
ATOM 864 C CA . THR A 1 110 ? -16.235 11.300 32.650 1.00 83.81 110 THR A CA 1
ATOM 865 C C . THR A 1 110 ? -16.123 12.256 31.466 1.00 83.81 110 THR A C 1
ATOM 867 O O . THR A 1 110 ? -16.007 11.852 30.309 1.00 83.81 110 THR A O 1
ATOM 870 N N . GLU A 1 111 ? -16.063 13.557 31.751 1.00 81.19 111 GLU A N 1
ATOM 871 C CA . GLU A 1 111 ? -15.792 14.584 30.733 1.00 81.19 111 GLU A CA 1
ATOM 872 C C . GLU A 1 111 ? -14.453 14.346 30.006 1.00 81.19 111 GLU A C 1
ATOM 874 O O . GLU A 1 111 ? -14.295 14.673 28.830 1.00 81.19 111 GLU A O 1
ATOM 879 N N . GLN A 1 112 ? -13.490 13.714 30.684 1.00 80.00 112 GLN A N 1
ATOM 880 C CA . GLN A 1 112 ? -12.232 13.300 30.070 1.00 80.00 112 GLN A CA 1
ATOM 881 C C . GLN A 1 112 ? -12.440 12.188 29.031 1.00 80.00 112 GLN A C 1
ATOM 883 O O . GLN A 1 112 ? -11.824 12.244 27.970 1.00 80.00 112 GLN A O 1
ATOM 888 N N . ASP A 1 113 ? -13.327 11.222 29.287 1.00 78.38 113 ASP A N 1
ATOM 889 C CA . ASP A 1 113 ? -13.644 10.164 28.320 1.00 78.38 113 ASP A CA 1
ATOM 890 C C . ASP A 1 113 ? -14.346 10.739 27.081 1.00 78.38 113 ASP A C 1
ATOM 892 O O . ASP A 1 113 ? -14.064 10.327 25.954 1.00 78.38 113 ASP A O 1
ATOM 896 N N . ARG A 1 114 ? -15.208 11.751 27.269 1.00 81.81 114 ARG A N 1
ATOM 897 C CA . ARG A 1 114 ? -15.842 12.477 26.159 1.00 81.81 114 ARG A CA 1
ATOM 898 C C . ARG A 1 114 ? -14.803 13.166 25.273 1.00 81.81 114 ARG A C 1
ATOM 900 O O . ARG A 1 114 ? -14.828 12.998 24.056 1.00 81.81 114 ARG A O 1
ATOM 907 N N . LYS A 1 115 ? -13.828 13.853 25.876 1.00 84.81 115 LYS A N 1
ATOM 908 C CA . LYS A 1 115 ? -12.694 14.447 25.145 1.00 84.81 115 LYS A CA 1
ATOM 909 C C . LYS A 1 115 ? -11.850 13.393 24.428 1.00 84.81 115 LYS A C 1
ATOM 911 O O . LYS A 1 115 ? -11.370 13.633 23.321 1.00 84.81 115 LYS A O 1
ATOM 916 N N . THR A 1 116 ? -11.673 12.215 25.025 1.00 80.62 116 THR A N 1
ATOM 917 C CA . THR A 1 116 ? -10.974 11.098 24.380 1.00 80.62 116 THR A CA 1
ATOM 918 C C . THR A 1 116 ? -11.736 10.578 23.157 1.00 80.62 116 THR A C 1
ATOM 920 O O . THR A 1 116 ? -11.097 10.314 22.138 1.00 80.62 116 THR A O 1
ATOM 923 N N . LEU A 1 117 ? -13.072 10.491 23.200 1.00 81.06 117 LEU A N 1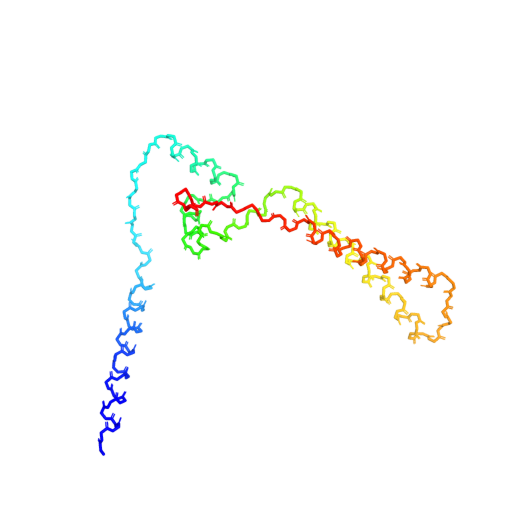
ATOM 924 C CA . LEU A 1 117 ? -13.899 10.150 22.032 1.00 81.06 117 LEU A CA 1
ATOM 925 C C . LEU A 1 117 ? -13.807 11.201 20.923 1.00 81.06 117 LEU A C 1
ATOM 927 O O . LEU A 1 117 ? -13.599 10.846 19.764 1.00 81.06 117 LEU A O 1
ATOM 931 N N . GLU A 1 118 ? -13.908 12.483 21.273 1.00 85.50 118 GLU A N 1
ATOM 932 C CA . GLU A 1 118 ? -13.762 13.592 20.320 1.00 85.50 118 GLU A CA 1
ATOM 933 C C . GLU A 1 118 ? -12.387 13.535 19.626 1.00 85.50 118 GLU A C 1
ATOM 935 O O . GLU A 1 118 ? -12.287 13.635 18.400 1.00 85.50 118 GLU A O 1
ATOM 940 N N . ALA A 1 119 ? -11.322 13.256 20.385 1.00 80.88 119 ALA A N 1
ATOM 941 C CA . ALA A 1 119 ? -9.978 13.075 19.841 1.00 80.88 119 ALA A CA 1
ATOM 942 C C . ALA A 1 119 ? -9.852 11.835 18.936 1.00 80.88 119 ALA A C 1
ATOM 944 O O . ALA A 1 119 ? -9.122 11.871 17.945 1.00 80.88 119 ALA A O 1
ATOM 945 N N . VAL A 1 120 ? -10.545 10.735 19.251 1.00 80.88 120 VAL A N 1
ATOM 946 C CA . VAL A 1 120 ? -10.603 9.547 18.382 1.00 80.88 120 VAL A CA 1
ATOM 947 C C . VAL A 1 120 ? -11.311 9.875 17.066 1.00 80.88 120 VAL A C 1
ATOM 949 O O . VAL A 1 120 ? -10.780 9.535 16.010 1.00 80.88 120 VAL A O 1
ATOM 952 N N . SER A 1 121 ? -12.441 10.585 17.111 1.00 82.81 121 SER A N 1
ATOM 953 C CA . SER A 1 121 ? -13.181 11.008 15.913 1.00 82.81 121 SER A CA 1
ATOM 954 C C . SER A 1 121 ? -12.319 11.876 14.993 1.00 82.81 121 SER A C 1
ATOM 956 O O . SER A 1 121 ? -12.159 11.566 13.815 1.00 82.81 121 SER A O 1
ATOM 958 N N . SER A 1 122 ? -11.655 12.896 15.547 1.00 83.94 122 SER A N 1
ATOM 959 C CA . SER A 1 122 ? -10.760 13.776 14.780 1.00 83.94 122 SER A CA 1
ATOM 960 C C . SER A 1 122 ? -9.582 13.019 14.141 1.00 83.94 122 SER A C 1
ATOM 962 O O . SER A 1 122 ? -9.163 13.312 13.016 1.00 83.94 122 SER A O 1
ATOM 964 N N . ARG A 1 123 ? -9.052 11.994 14.821 1.00 81.88 123 ARG A N 1
ATOM 965 C CA . ARG A 1 123 ? -7.997 11.134 14.259 1.00 81.88 123 ARG A CA 1
ATOM 966 C C . ARG A 1 123 ? -8.507 10.258 13.118 1.00 81.88 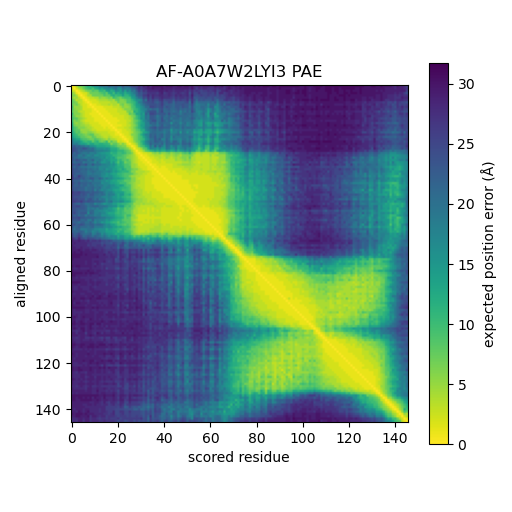123 ARG A C 1
ATOM 968 O O . ARG A 1 123 ? -7.761 10.063 12.163 1.00 81.88 123 ARG A O 1
ATOM 975 N N . PHE A 1 124 ? -9.743 9.764 13.190 1.00 81.12 124 PHE A N 1
ATOM 976 C CA . PHE A 1 124 ? -10.374 9.036 12.086 1.00 81.12 124 PHE A CA 1
ATOM 977 C C . PHE A 1 124 ? -10.594 9.922 10.861 1.00 81.12 124 PHE A C 1
ATOM 979 O O . PHE A 1 124 ? -10.287 9.491 9.752 1.00 81.12 124 PHE A O 1
ATOM 986 N N . GLU A 1 125 ? -11.049 11.160 11.048 1.00 83.25 125 GLU A N 1
ATOM 987 C CA . GLU A 1 125 ? -11.177 12.135 9.956 1.00 83.25 125 GLU A CA 1
ATOM 988 C C . GLU A 1 125 ? -9.818 12.413 9.308 1.00 83.25 125 GLU A C 1
ATOM 990 O O . GLU A 1 125 ? -9.659 12.272 8.097 1.00 83.25 125 GLU A O 1
ATOM 995 N N . THR A 1 126 ? -8.792 12.671 10.124 1.00 80.69 126 THR A N 1
ATOM 996 C CA . THR A 1 126 ? -7.427 12.896 9.624 1.00 80.69 126 THR A CA 1
ATOM 997 C C . THR A 1 126 ? -6.881 11.680 8.870 1.00 80.69 126 THR A C 1
ATOM 999 O O . THR A 1 126 ? -6.193 11.826 7.858 1.00 80.69 126 THR A O 1
ATOM 1002 N N . LEU A 1 127 ? -7.163 10.468 9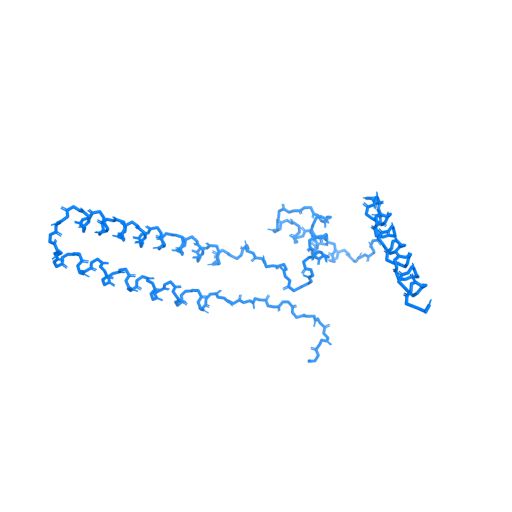.355 1.00 76.44 127 LEU A N 1
ATOM 1003 C CA . LEU A 1 127 ? -6.774 9.227 8.691 1.00 76.44 127 LEU A CA 1
ATOM 1004 C C . LEU A 1 127 ? -7.494 9.068 7.344 1.00 76.44 127 LEU A C 1
ATOM 1006 O O . LEU A 1 127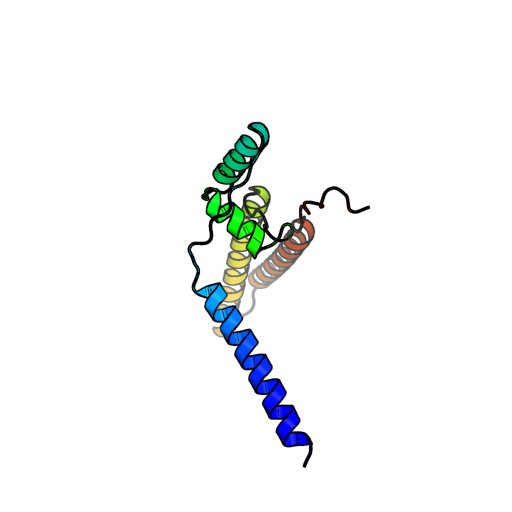 ? -6.849 8.754 6.343 1.00 76.44 127 LEU A O 1
ATOM 1010 N N . SER A 1 128 ? -8.802 9.323 7.315 1.00 76.31 128 SER A N 1
ATOM 1011 C CA . SER A 1 128 ? -9.621 9.296 6.101 1.00 76.31 128 SER A CA 1
ATOM 1012 C C . SER A 1 128 ? -9.075 10.258 5.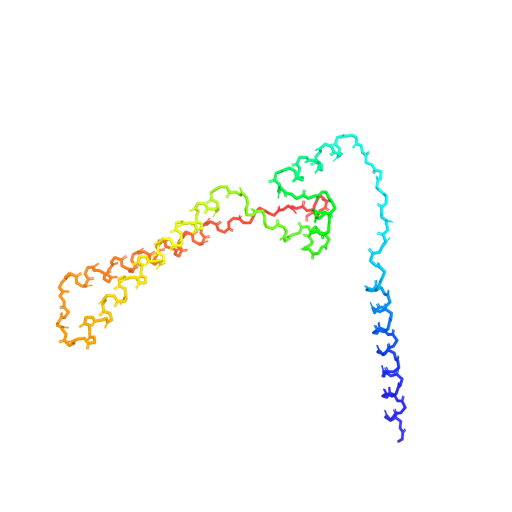043 1.00 76.31 128 SER A C 1
ATOM 1014 O O . SER A 1 128 ? -8.839 9.857 3.902 1.00 76.31 128 SER A O 1
ATOM 1016 N N . ASP A 1 129 ? -8.763 11.494 5.438 1.00 76.56 129 ASP A N 1
ATOM 1017 C CA . ASP A 1 129 ? -8.185 12.504 4.550 1.00 76.56 129 ASP A CA 1
ATOM 1018 C C . ASP A 1 129 ? -6.802 12.107 4.038 1.00 76.56 129 ASP A C 1
ATOM 1020 O O . ASP A 1 129 ? -6.471 12.328 2.870 1.00 76.56 129 ASP A O 1
ATOM 1024 N N . LEU A 1 130 ? -5.966 11.522 4.896 1.00 71.31 130 LEU A N 1
ATOM 1025 C CA . LEU A 1 130 ? -4.623 11.108 4.514 1.00 71.31 130 LEU A CA 1
ATOM 1026 C C . LEU A 1 130 ? -4.675 9.968 3.494 1.00 71.31 130 LEU A C 1
ATOM 1028 O O . LEU A 1 130 ? -3.954 10.024 2.498 1.00 71.31 130 LEU A O 1
ATOM 1032 N N . ILE A 1 131 ? -5.566 8.993 3.688 1.00 69.69 131 ILE A N 1
ATOM 1033 C CA . ILE A 1 131 ? -5.807 7.913 2.725 1.00 69.69 131 ILE A CA 1
ATOM 1034 C C . ILE A 1 131 ? -6.321 8.490 1.402 1.00 69.69 131 ILE A C 1
ATOM 1036 O O . ILE A 1 131 ? -5.732 8.204 0.361 1.00 69.69 131 ILE A O 1
ATOM 1040 N N . ALA A 1 132 ? -7.349 9.344 1.434 1.00 68.75 132 ALA A N 1
ATOM 1041 C CA . ALA A 1 132 ? -7.955 9.923 0.234 1.00 68.75 132 ALA A CA 1
ATOM 1042 C C . ALA A 1 132 ? -6.971 10.782 -0.586 1.00 68.75 132 ALA A C 1
ATOM 1044 O O . ALA A 1 132 ? -6.952 10.719 -1.818 1.00 68.75 132 ALA A O 1
ATOM 1045 N N . ASN A 1 133 ? -6.118 11.563 0.084 1.00 66.06 133 ASN A N 1
ATOM 1046 C CA . ASN A 1 133 ? -5.218 12.517 -0.571 1.00 66.06 133 ASN A CA 1
ATOM 1047 C C . ASN A 1 133 ? -3.850 11.930 -0.952 1.00 66.06 133 ASN A C 1
ATOM 1049 O O . ASN A 1 133 ? -3.195 12.440 -1.868 1.00 66.06 133 ASN A O 1
ATOM 1053 N N . LYS A 1 134 ? -3.384 10.875 -0.268 1.00 63.34 134 LYS A N 1
ATOM 1054 C CA . LYS A 1 134 ? -2.095 10.223 -0.560 1.00 63.34 134 LYS A CA 1
ATOM 1055 C C . LYS A 1 134 ? -2.209 9.028 -1.508 1.00 63.34 134 LYS A C 1
ATOM 1057 O O . LYS A 1 134 ? -1.175 8.544 -1.957 1.00 63.34 134 LYS A O 1
ATOM 1062 N N . THR A 1 135 ? -3.404 8.634 -1.955 1.00 56.62 135 THR A N 1
ATOM 1063 C CA . THR A 1 135 ? -3.608 7.692 -3.079 1.00 56.62 135 THR A CA 1
ATOM 1064 C C . THR A 1 135 ? -3.232 8.259 -4.462 1.00 56.62 135 THR A C 1
ATOM 1066 O O . THR A 1 135 ? -3.903 8.005 -5.465 1.00 56.62 135 THR A O 1
ATOM 1069 N N . ARG A 1 136 ? -2.124 9.005 -4.576 1.00 49.50 136 ARG A N 1
ATOM 1070 C CA . ARG A 1 136 ? -1.562 9.370 -5.884 1.00 49.50 136 ARG A CA 1
ATOM 1071 C C . ARG A 1 136 ? -0.929 8.132 -6.519 1.00 49.50 136 ARG A C 1
ATOM 1073 O O . ARG A 1 136 ? 0.214 7.788 -6.242 1.00 49.50 136 ARG A O 1
ATOM 1080 N N . LYS A 1 137 ? -1.682 7.472 -7.401 1.00 50.97 137 LYS A N 1
ATOM 1081 C CA . LYS A 1 137 ? -1.136 6.498 -8.352 1.00 50.97 137 LYS A CA 1
ATOM 1082 C C . LYS A 1 137 ? -0.290 7.240 -9.386 1.00 50.97 137 LYS A C 1
ATOM 1084 O O . LYS A 1 137 ? -0.836 7.948 -10.232 1.00 50.97 137 LYS A O 1
ATOM 1089 N N . THR A 1 138 ? 1.024 7.043 -9.372 1.00 42.09 138 THR A N 1
ATOM 1090 C CA . THR A 1 138 ? 1.852 7.375 -10.537 1.00 42.09 138 THR A CA 1
ATOM 1091 C C . THR A 1 138 ? 1.623 6.293 -11.587 1.00 42.09 138 THR A C 1
ATOM 1093 O O . THR A 1 138 ? 2.149 5.190 -11.492 1.00 42.09 138 THR A O 1
ATOM 1096 N N . VAL A 1 139 ? 0.769 6.580 -12.569 1.00 44.00 139 VAL A N 1
ATOM 1097 C CA . VAL A 1 139 ? 0.511 5.667 -13.687 1.00 44.00 139 VAL A CA 1
ATOM 1098 C C . VAL A 1 139 ? 1.630 5.837 -14.709 1.00 44.00 139 VAL A C 1
ATOM 1100 O O . VAL A 1 139 ? 1.709 6.872 -15.373 1.00 44.00 139 VAL A O 1
ATOM 1103 N N . ILE A 1 140 ? 2.476 4.818 -14.876 1.00 44.53 140 ILE A N 1
ATOM 1104 C CA . ILE A 1 140 ? 3.394 4.750 -16.017 1.00 44.53 140 ILE A CA 1
ATOM 1105 C C . ILE A 1 140 ? 2.535 4.525 -17.267 1.00 44.53 140 ILE A C 1
ATOM 1107 O O . ILE A 1 140 ? 2.120 3.409 -17.579 1.00 44.53 140 ILE A O 1
ATOM 1111 N N . LYS A 1 141 ? 2.198 5.608 -17.975 1.00 39.78 141 LYS A N 1
ATOM 1112 C CA . LYS A 1 141 ? 1.452 5.509 -19.232 1.00 39.78 141 LYS A CA 1
ATOM 1113 C C . LYS A 1 141 ? 2.332 4.846 -20.289 1.00 39.78 141 LYS A C 1
ATOM 1115 O O . LYS A 1 141 ? 3.459 5.276 -20.539 1.00 39.78 141 LYS A O 1
ATOM 1120 N N . LYS A 1 142 ? 1.785 3.831 -20.961 1.00 38.12 142 LYS A N 1
ATOM 1121 C CA . LYS A 1 142 ? 2.358 3.260 -22.184 1.00 38.12 142 LYS A CA 1
ATOM 1122 C C .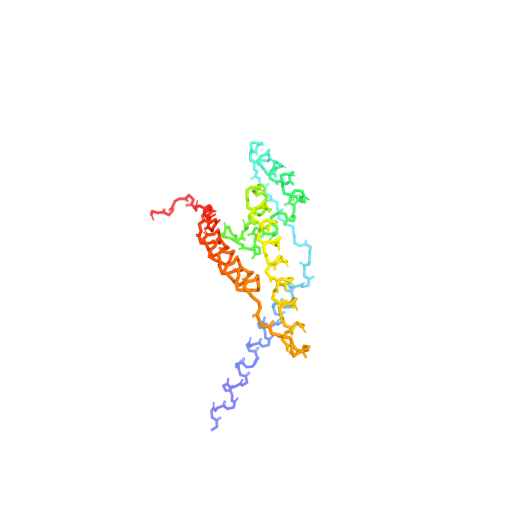 LYS A 1 142 ? 2.613 4.398 -23.180 1.00 38.12 142 LYS A C 1
ATOM 1124 O O . LYS A 1 142 ? 1.674 5.104 -23.548 1.00 38.12 142 LYS A O 1
ATOM 1129 N N . ARG A 1 143 ? 3.857 4.577 -23.646 1.00 37.84 143 ARG A N 1
ATOM 1130 C CA . ARG A 1 143 ? 4.127 5.474 -24.785 1.00 37.84 143 ARG A CA 1
ATOM 1131 C C . ARG A 1 143 ? 3.258 5.024 -25.967 1.00 37.84 143 ARG A C 1
ATOM 1133 O O . ARG A 1 143 ? 3.361 3.878 -26.396 1.00 37.84 143 ARG A O 1
ATOM 1140 N N . GLY A 1 144 ? 2.402 5.920 -26.462 1.00 45.78 144 GLY A N 1
ATOM 1141 C CA . GLY A 1 144 ? 1.611 5.718 -27.681 1.00 45.78 144 GLY A CA 1
ATOM 1142 C C . GLY A 1 144 ? 0.127 5.375 -27.509 1.00 45.78 144 GLY A C 1
ATOM 1143 O O . GLY A 1 144 ? -0.508 5.043 -28.503 1.00 45.78 144 GLY A O 1
ATOM 1144 N N . SER A 1 145 ? -0.456 5.453 -26.310 1.00 35.84 145 SER A N 1
ATOM 1145 C CA . SER A 1 145 ? -1.928 5.517 -26.203 1.00 35.84 145 SER A CA 1
ATOM 1146 C C . SER A 1 145 ? -2.341 6.986 -26.272 1.00 35.84 145 SER A C 1
ATOM 1148 O O . SER A 1 145 ? -1.907 7.763 -25.421 1.00 35.84 145 SER A O 1
ATOM 1150 N N . LYS A 1 146 ? -3.064 7.356 -27.338 1.00 34.66 146 LYS A N 1
ATOM 1151 C CA . LYS A 1 146 ? -3.716 8.668 -27.459 1.00 34.66 146 LYS A CA 1
ATOM 1152 C C . LYS A 1 146 ? -4.648 8.908 -26.276 1.00 34.66 146 LYS A C 1
ATOM 1154 O O . LYS A 1 146 ? -5.280 7.921 -25.837 1.00 34.66 146 LYS A O 1
#

Foldseek 3Di:
DPPVVVVVVVVVVVVVVVVVVVVVVVCPPDDDDDDDDPVVVVVLVVVCVLVVHDSVVVVVCCVVLPLFGPPPPSPVVNVVLVVVLVVLVVLLVVLVVVVVVCVVVVHDQDPVNVVSVVVSVVSVVVSVCSVVVVPPRPGPDDPPDD

Nearest PDB structures (foldseek):
  2ykt-assembly1_A-2  TM=4.104E-01  e=4.156E+00  Homo sapiens

InterPro domains:
  IPR008687 Bacterial mobilisation [PF05713] (92-112)

Mean predicted aligned error: 17.42 Å

pLDDT: mean 73.41, std 14.36, range [34.66, 95.38]

Solvent-accessible surface area (backbone atoms only — not comparable to full-atom values): 8855 Å² total; per-residue (Å²): 133,71,66,66,63,54,52,52,54,51,52,54,53,50,53,49,53,52,50,53,53,51,55,60,69,65,57,84,75,80,82,86,88,81,92,74,55,72,69,56,51,50,52,50,51,50,52,22,59,79,69,73,43,53,64,66,56,52,52,49,50,40,66,75,51,33,82,84,54,77,74,75,88,73,48,65,69,59,54,50,47,49,56,50,49,51,55,49,51,52,54,42,51,52,52,53,50,52,51,52,53,39,54,73,68,71,48,82,87,46,77,66,55,53,52,50,50,54,52,41,51,54,49,51,53,54,47,51,50,49,54,70,70,63,67,70,77,85,75,71,72,67,90,85,71,130

Organism: NCBI:txid2666183

Radius of gyration: 27.44 Å; Cα contacts (8 Å, |Δi|>4): 37; chains: 1; bounding box: 53×54×64 Å